Protein 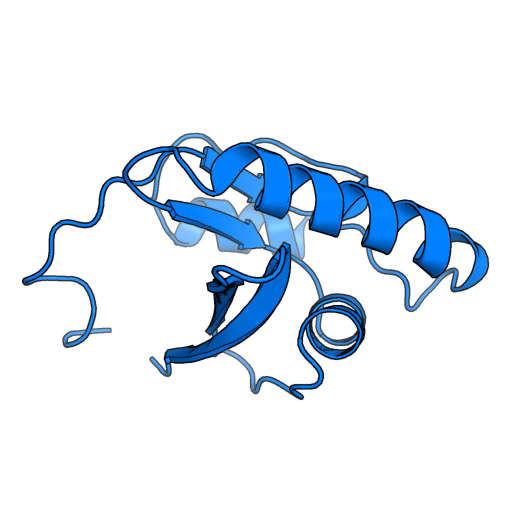AF-A0A969TCV1-F1 (afdb_monomer_lite)

Secondary structure (DSSP, 8-state):
--SSSSSS-PPEEEEEE-SSHHHHHHHHHTTSSPEEE-GGGS-TTT-GGGHHHHHHHHHHHHHHHTTSSSEEEEE--HHHHHHHHS--PPTT-EEEEEE-TTS-EEEEEEE--

Radius of gyration: 13.62 Å; chains: 1; bounding box: 37×27×30 Å

pLDDT: mean 90.91, std 13.91, range [28.77, 98.75]

Foldseek 3Di:
DPPDPPPPVQQAPEEEEAPPVVQVVVSVVVVRDDYDYDNLQEDCPVPVVSLVVSLVVVLVVLLVCQPPGGDYHYGHDQVNCCVNAVDRDDPQKDWDWHQDPVRDIYTPDMDHD

Sequence (113 aa):
MEDFNRDRRIPINQVLSSQYCRCLDTAKLLNLGAVQPYPMLNSIFEDRTTATQQNQEVRQQIFNHRNTSGVIVMVSHFANIGEISGISPQSGEAVVMRINQQGDLEVVGQIQD

Structure (mmCIF, N/CA/C/O backbone):
data_AF-A0A969TCV1-F1
#
_entry.id   AF-A0A969TCV1-F1
#
loop_
_atom_site.group_PDB
_atom_site.id
_atom_site.type_symbol
_atom_site.label_atom_id
_atom_site.label_alt_id
_atom_site.label_comp_id
_atom_site.label_asym_id
_atom_site.label_entity_id
_atom_site.label_seq_id
_atom_site.pdbx_PDB_ins_code
_atom_site.Cartn_x
_atom_site.Cartn_y
_atom_site.Cartn_z
_atom_site.occupancy
_atom_site.B_iso_or_equiv
_atom_site.auth_seq_id
_atom_site.auth_comp_id
_atom_site.auth_asym_id
_atom_site.auth_atom_id
_atom_site.pdbx_PDB_model_num
ATOM 1 N N . MET A 1 1 ? -10.016 -16.257 -7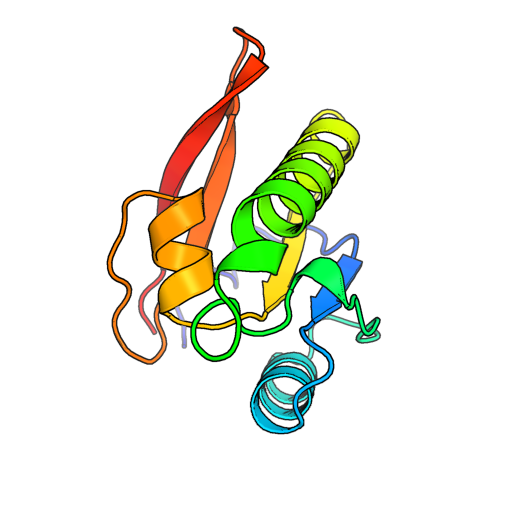.474 1.00 47.69 1 MET A N 1
ATOM 2 C CA . MET A 1 1 ? -10.278 -15.018 -8.259 1.00 47.69 1 MET A CA 1
ATOM 3 C C . MET A 1 1 ? -11.714 -14.825 -8.801 1.00 47.69 1 MET A C 1
ATOM 5 O O . MET A 1 1 ? -11.863 -14.166 -9.828 1.00 47.69 1 MET A O 1
ATOM 9 N N . GLU A 1 2 ? -12.791 -15.293 -8.144 1.00 28.77 2 GLU A N 1
ATOM 10 C CA . GLU A 1 2 ? -14.165 -15.027 -8.651 1.00 28.77 2 GLU A CA 1
ATOM 11 C C . GLU A 1 2 ? -15.111 -14.247 -7.714 1.00 28.77 2 GLU A C 1
ATOM 13 O O . GLU A 1 2 ? -15.932 -13.499 -8.237 1.00 28.77 2 GLU A O 1
ATOM 18 N N . ASP A 1 3 ? -14.962 -14.241 -6.381 1.00 39.06 3 ASP A N 1
ATOM 19 C CA . ASP A 1 3 ? -16.152 -13.934 -5.552 1.00 39.06 3 ASP A CA 1
ATOM 20 C C . ASP A 1 3 ? -16.154 -12.692 -4.640 1.00 39.06 3 ASP A C 1
ATOM 22 O O . ASP A 1 3 ? -17.167 -12.442 -3.991 1.00 39.06 3 ASP A O 1
ATOM 26 N N . PHE A 1 4 ? -15.125 -11.831 -4.604 1.00 45.25 4 PHE A N 1
ATOM 27 C CA . PHE A 1 4 ? -15.205 -10.617 -3.752 1.00 45.25 4 PHE A CA 1
ATOM 28 C C . PHE A 1 4 ? -15.332 -9.278 -4.497 1.00 45.25 4 PHE A C 1
ATOM 30 O O . PHE A 1 4 ? -15.801 -8.300 -3.916 1.00 45.25 4 PHE A O 1
ATOM 37 N N . ASN A 1 5 ? -14.987 -9.212 -5.789 1.00 48.72 5 ASN A N 1
ATOM 38 C CA . ASN A 1 5 ? -14.899 -7.931 -6.510 1.00 48.72 5 ASN A CA 1
ATOM 39 C C . ASN A 1 5 ? -15.731 -7.803 -7.797 1.00 48.72 5 ASN A C 1
ATOM 41 O O . ASN A 1 5 ? -15.672 -6.756 -8.442 1.00 48.72 5 ASN A O 1
ATOM 45 N N . ARG A 1 6 ? -16.562 -8.789 -8.163 1.00 44.00 6 ARG A N 1
ATOM 46 C CA . ARG A 1 6 ? -17.456 -8.643 -9.330 1.00 44.00 6 ARG A CA 1
ATOM 47 C C . ARG A 1 6 ? -18.738 -7.859 -9.035 1.00 44.00 6 ARG A C 1
ATOM 49 O O . ARG A 1 6 ? -19.170 -7.085 -9.886 1.00 44.00 6 ARG A O 1
ATOM 56 N N . ASP A 1 7 ? -19.267 -7.952 -7.814 1.00 46.50 7 ASP A N 1
ATOM 57 C CA . ASP A 1 7 ? -20.614 -7.436 -7.520 1.00 46.50 7 ASP A CA 1
ATOM 58 C C . ASP A 1 7 ? -20.670 -6.083 -6.800 1.00 46.50 7 ASP A C 1
ATOM 60 O O . ASP A 1 7 ? -21.722 -5.446 -6.787 1.00 46.50 7 ASP A O 1
ATOM 64 N N . ARG A 1 8 ? -19.560 -5.576 -6.241 1.00 55.78 8 ARG A N 1
ATOM 65 C CA . ARG A 1 8 ? -19.581 -4.313 -5.470 1.00 55.78 8 ARG A CA 1
ATOM 66 C C . ARG A 1 8 ? -19.004 -3.086 -6.173 1.00 55.78 8 ARG A C 1
ATOM 68 O O . ARG A 1 8 ? -19.135 -2.002 -5.615 1.00 55.78 8 ARG A O 1
ATOM 75 N N . ARG A 1 9 ? -18.416 -3.226 -7.375 1.00 71.44 9 ARG A N 1
ATOM 76 C CA . ARG A 1 9 ? -17.820 -2.133 -8.188 1.00 71.44 9 ARG A CA 1
ATOM 77 C C . ARG A 1 9 ? -17.208 -1.013 -7.329 1.00 71.44 9 ARG A C 1
ATOM 79 O O . ARG A 1 9 ? -17.546 0.157 -7.499 1.00 71.44 9 ARG A O 1
ATOM 86 N N . ILE A 1 10 ? -16.357 -1.374 -6.368 1.00 85.19 10 ILE A N 1
ATOM 87 C CA . ILE A 1 10 ? -15.753 -0.390 -5.467 1.00 85.19 10 ILE A CA 1
ATOM 88 C C . ILE A 1 10 ? -14.768 0.440 -6.300 1.00 85.19 10 ILE A C 1
ATOM 90 O O . ILE A 1 10 ? -13.849 -0.143 -6.880 1.00 85.19 10 ILE A O 1
ATOM 94 N N . PRO A 1 11 ? -14.934 1.771 -6.401 1.00 92.00 11 PRO A N 1
ATOM 95 C CA . PRO A 1 11 ? -14.022 2.590 -7.186 1.00 92.00 11 PRO A CA 1
ATOM 96 C C . PRO A 1 11 ? -12.596 2.491 -6.641 1.00 92.00 11 PRO A C 1
ATOM 98 O O . PRO A 1 11 ? -12.378 2.629 -5.436 1.00 92.00 11 PRO A O 1
ATOM 101 N N . ILE A 1 12 ? -11.622 2.282 -7.523 1.00 95.00 12 ILE A N 1
ATOM 102 C CA . ILE A 1 12 ? -10.205 2.367 -7.167 1.00 95.00 12 ILE A CA 1
ATOM 103 C C . ILE A 1 12 ? -9.772 3.820 -7.346 1.00 95.00 12 ILE A C 1
ATOM 105 O O . ILE A 1 12 ? -9.854 4.365 -8.445 1.00 95.00 12 ILE A O 1
ATOM 109 N N . ASN A 1 13 ? -9.348 4.459 -6.258 1.00 95.75 13 ASN A N 1
ATOM 110 C CA . ASN A 1 13 ? -8.911 5.851 -6.266 1.00 95.75 13 ASN A CA 1
ATOM 111 C C . ASN A 1 13 ? -7.428 5.969 -6.643 1.00 95.75 13 ASN A C 1
ATOM 113 O O . ASN A 1 13 ? -7.064 6.786 -7.485 1.00 95.75 13 ASN A O 1
ATOM 117 N N . GLN A 1 14 ? -6.582 5.133 -6.035 1.00 96.94 14 GLN A N 1
ATOM 118 C CA . GLN A 1 14 ? -5.137 5.098 -6.266 1.00 96.94 14 GLN A CA 1
ATOM 119 C C . GLN A 1 14 ? -4.605 3.673 -6.150 1.00 96.94 14 GLN A C 1
ATOM 121 O O . GLN A 1 14 ? -5.110 2.872 -5.359 1.00 96.94 14 GLN A O 1
ATOM 126 N N . VAL A 1 15 ? -3.535 3.396 -6.895 1.00 98.38 15 VAL A N 1
ATOM 127 C CA . VAL A 1 15 ? -2.716 2.193 -6.740 1.00 98.38 15 VAL A CA 1
ATOM 128 C C . VAL A 1 15 ? -1.304 2.641 -6.380 1.00 98.38 15 VAL A C 1
ATOM 130 O O . VAL A 1 15 ? -0.571 3.146 -7.227 1.00 98.38 15 VAL A O 1
ATOM 133 N N . LEU A 1 16 ? -0.933 2.478 -5.115 1.00 98.75 16 LEU A N 1
ATOM 134 C CA . LEU A 1 16 ? 0.392 2.783 -4.588 1.00 98.75 16 LEU A CA 1
ATOM 135 C C . LEU A 1 16 ? 1.192 1.488 -4.449 1.00 98.75 16 LEU A C 1
ATOM 137 O O . LEU A 1 16 ? 0.659 0.453 -4.051 1.00 98.75 16 LEU A O 1
ATOM 141 N N . SER A 1 17 ? 2.487 1.535 -4.736 1.00 98.75 17 SER A N 1
ATOM 142 C CA . SER A 1 17 ? 3.359 0.367 -4.588 1.00 98.75 17 SER A CA 1
ATOM 143 C C . SER A 1 17 ? 4.712 0.747 -4.014 1.00 98.75 17 SER A C 1
ATOM 145 O O . SER A 1 17 ? 5.260 1.793 -4.357 1.00 98.75 17 SER A O 1
ATOM 147 N N . SER A 1 18 ? 5.309 -0.153 -3.231 1.00 98.44 18 SER A N 1
ATOM 148 C CA . SER A 1 18 ? 6.758 -0.156 -3.020 1.00 98.44 18 SER A CA 1
ATOM 149 C C . SER A 1 18 ? 7.485 -0.060 -4.360 1.00 98.44 18 SER A C 1
ATOM 151 O O . SER A 1 18 ? 7.026 -0.594 -5.372 1.00 98.44 18 SER A O 1
ATOM 153 N N . GLN A 1 19 ? 8.647 0.584 -4.356 1.00 98.38 19 GLN A N 1
ATOM 154 C CA . GLN A 1 19 ? 9.499 0.735 -5.533 1.00 98.38 19 GLN A CA 1
ATOM 155 C C . GLN A 1 19 ? 10.233 -0.558 -5.917 1.00 98.38 19 GLN A C 1
ATOM 157 O O . GLN A 1 19 ? 10.884 -0.608 -6.956 1.00 98.38 19 GLN A O 1
ATOM 162 N N . TYR A 1 20 ? 10.157 -1.604 -5.094 1.00 97.94 20 TYR A N 1
ATOM 163 C CA . TYR A 1 20 ? 10.840 -2.864 -5.360 1.00 97.94 20 TYR A CA 1
ATOM 164 C C . TYR A 1 20 ? 10.120 -3.584 -6.506 1.00 97.94 20 TYR A C 1
ATOM 166 O O . TYR A 1 20 ? 8.894 -3.703 -6.474 1.00 97.94 20 TYR A O 1
ATOM 174 N N . CYS A 1 21 ? 10.871 -4.097 -7.491 1.00 98.00 21 CYS A N 1
ATOM 175 C CA . CYS A 1 21 ? 10.306 -4.642 -8.735 1.00 98.00 21 CYS A CA 1
ATOM 176 C C . CYS A 1 21 ? 9.177 -5.650 -8.492 1.00 98.00 21 CYS A C 1
ATOM 178 O O . CYS A 1 21 ? 8.119 -5.521 -9.090 1.00 98.00 21 CYS A O 1
ATOM 180 N N . ARG A 1 22 ? 9.343 -6.563 -7.521 1.00 96.06 22 ARG A N 1
ATOM 181 C CA . ARG A 1 22 ? 8.308 -7.542 -7.145 1.00 96.06 22 ARG A CA 1
ATOM 182 C C . ARG A 1 22 ? 6.956 -6.907 -6.795 1.00 96.06 22 ARG A C 1
ATOM 184 O O . ARG A 1 22 ? 5.924 -7.427 -7.187 1.00 96.06 22 ARG A O 1
ATOM 191 N N . CYS A 1 23 ? 6.951 -5.782 -6.081 1.00 97.81 23 CYS A N 1
ATOM 192 C CA . CYS A 1 23 ? 5.719 -5.098 -5.696 1.00 97.81 23 CYS A CA 1
ATOM 193 C C . CYS A 1 23 ? 5.134 -4.331 -6.882 1.00 97.81 23 CYS A C 1
ATOM 195 O O . CYS A 1 23 ? 3.928 -4.391 -7.102 1.00 97.81 23 CYS A O 1
ATOM 197 N N . LEU A 1 24 ? 5.986 -3.668 -7.673 1.00 98.50 24 LEU A N 1
ATOM 198 C CA . LEU A 1 24 ? 5.553 -2.972 -8.886 1.00 98.50 24 LEU A CA 1
ATOM 199 C C . LEU A 1 24 ? 4.916 -3.936 -9.888 1.00 98.50 24 LEU A C 1
ATOM 201 O O . LEU A 1 24 ? 3.898 -3.604 -10.488 1.00 98.50 24 LEU A O 1
ATOM 205 N N . ASP A 1 25 ? 5.499 -5.117 -10.064 1.00 98.00 25 ASP A N 1
ATOM 206 C CA . ASP A 1 25 ? 4.996 -6.124 -10.990 1.00 98.00 25 ASP A CA 1
ATOM 207 C C . ASP A 1 25 ? 3.672 -6.707 -10.493 1.00 98.00 25 ASP A C 1
ATOM 209 O O . ASP A 1 25 ? 2.711 -6.730 -11.259 1.00 98.00 25 ASP A O 1
ATOM 213 N N . THR A 1 26 ? 3.553 -7.037 -9.201 1.00 96.06 26 THR A N 1
ATOM 214 C CA . THR A 1 26 ? 2.262 -7.414 -8.598 1.00 96.06 26 THR A CA 1
ATOM 215 C C . THR A 1 26 ? 1.208 -6.323 -8.792 1.00 96.06 26 THR A C 1
ATOM 217 O O . THR A 1 26 ? 0.114 -6.609 -9.269 1.00 96.06 26 THR A O 1
ATOM 220 N N . ALA A 1 27 ? 1.525 -5.060 -8.491 1.00 97.19 27 ALA A N 1
ATOM 221 C CA . ALA A 1 27 ? 0.584 -3.947 -8.629 1.00 97.19 27 ALA A CA 1
ATOM 222 C C . ALA A 1 27 ? 0.091 -3.764 -10.075 1.00 97.19 27 ALA A C 1
ATOM 224 O O . ALA A 1 27 ? -1.086 -3.474 -10.291 1.00 97.19 27 ALA A O 1
ATOM 225 N N . LYS A 1 28 ? 0.968 -3.968 -11.067 1.00 97.25 28 LYS A N 1
ATOM 226 C CA . LYS A 1 28 ? 0.596 -3.947 -12.490 1.00 97.25 28 LYS A CA 1
ATOM 227 C C . LYS A 1 28 ? -0.296 -5.134 -12.856 1.00 97.25 28 LYS A C 1
ATOM 229 O O . LYS A 1 28 ? -1.283 -4.942 -13.560 1.00 97.25 28 LYS A O 1
ATOM 234 N N . LEU A 1 29 ? 0.030 -6.335 -12.372 1.00 95.62 29 LEU A N 1
ATOM 235 C CA . LEU A 1 29 ? -0.730 -7.562 -12.647 1.00 95.62 29 LEU A CA 1
ATOM 236 C C . LEU A 1 29 ? -2.155 -7.519 -12.086 1.00 95.62 29 LEU A C 1
ATOM 238 O O . LEU A 1 29 ? -3.051 -8.108 -12.682 1.00 95.62 29 LEU A O 1
ATOM 242 N N . LEU A 1 30 ? -2.388 -6.777 -10.998 1.00 92.38 30 LEU A N 1
ATOM 243 C CA . LEU A 1 30 ? -3.738 -6.545 -10.474 1.00 92.38 30 LEU A CA 1
ATOM 244 C C . LEU A 1 30 ? -4.642 -5.781 -11.462 1.00 92.38 30 LEU A C 1
ATOM 246 O O . LEU A 1 30 ? -5.861 -5.882 -11.361 1.00 92.38 30 LEU A O 1
ATOM 250 N N . ASN A 1 31 ? -4.069 -5.032 -12.415 1.00 95.19 31 ASN A N 1
ATOM 251 C CA . ASN A 1 31 ? -4.793 -4.293 -13.456 1.00 95.19 31 ASN A CA 1
ATOM 252 C C . ASN A 1 31 ? -5.886 -3.344 -12.907 1.00 95.19 31 ASN A C 1
ATOM 254 O O . ASN A 1 31 ? -6.993 -3.261 -13.438 1.00 95.19 31 ASN A O 1
ATOM 258 N N . LEU A 1 32 ? -5.574 -2.626 -11.820 1.00 94.12 32 LEU A N 1
ATOM 259 C CA . LEU A 1 32 ? -6.516 -1.748 -11.102 1.00 94.12 32 LEU A CA 1
ATOM 260 C C . LEU A 1 32 ? -6.353 -0.251 -11.420 1.00 94.12 32 LEU A C 1
ATOM 262 O O . LEU A 1 32 ? -7.015 0.585 -10.809 1.00 94.12 32 LEU A O 1
ATOM 266 N N . GLY A 1 33 ? -5.469 0.099 -12.356 1.00 95.25 33 GLY A N 1
ATOM 267 C CA . GLY A 1 33 ? -5.171 1.479 -12.739 1.00 95.25 33 GLY A CA 1
ATOM 268 C C . GLY A 1 33 ? -3.671 1.764 -12.825 1.00 95.25 33 GLY A C 1
ATOM 269 O O . GLY A 1 33 ? -2.842 0.855 -12.784 1.00 95.25 33 GLY A O 1
ATOM 270 N N . ALA A 1 34 ? -3.318 3.044 -12.961 1.00 97.69 34 ALA A N 1
ATOM 271 C CA . ALA A 1 34 ? -1.925 3.473 -13.014 1.00 97.69 34 ALA A CA 1
ATOM 272 C C . ALA A 1 34 ? -1.233 3.259 -11.658 1.00 97.69 34 ALA A C 1
ATOM 274 O O . ALA A 1 34 ? -1.670 3.794 -10.639 1.00 97.69 34 ALA A O 1
ATOM 275 N N . VAL A 1 35 ? -0.132 2.504 -11.662 1.00 98.56 35 VAL A N 1
ATOM 276 C CA . VAL A 1 35 ? 0.679 2.249 -10.466 1.00 98.56 35 VAL A CA 1
ATOM 277 C C . VAL A 1 35 ? 1.577 3.448 -10.184 1.00 98.56 35 VAL A C 1
ATOM 279 O O . VAL A 1 35 ? 2.393 3.833 -11.023 1.00 98.56 35 VAL A O 1
ATOM 282 N N . GLN A 1 36 ? 1.463 4.005 -8.983 1.00 98.62 36 GLN A N 1
ATOM 283 C CA . GLN A 1 36 ? 2.304 5.086 -8.486 1.00 98.62 36 GLN A CA 1
ATOM 284 C C . GLN A 1 36 ? 3.334 4.523 -7.493 1.00 98.62 36 GLN A C 1
ATOM 286 O O . GLN A 1 36 ? 2.958 4.003 -6.437 1.00 98.62 36 GLN A O 1
ATOM 291 N N . PRO A 1 37 ? 4.642 4.602 -7.797 1.00 98.56 37 PRO A N 1
ATOM 292 C CA . PRO A 1 37 ? 5.673 4.230 -6.839 1.00 98.56 37 PRO A CA 1
ATOM 293 C C . PRO A 1 37 ? 5.621 5.143 -5.608 1.00 98.56 37 PRO A C 1
ATOM 295 O O . PRO A 1 37 ? 5.630 6.366 -5.733 1.00 98.56 37 PRO A O 1
ATOM 298 N N . TYR A 1 38 ? 5.599 4.545 -4.421 1.00 98.62 38 TYR A N 1
ATOM 299 C CA . TYR A 1 38 ? 5.502 5.237 -3.143 1.00 98.62 38 TYR A CA 1
ATOM 300 C C . TYR A 1 38 ? 6.581 4.699 -2.185 1.00 98.62 38 TYR A C 1
ATOM 302 O O . TYR A 1 38 ? 6.436 3.595 -1.654 1.00 98.62 38 TYR A O 1
ATOM 310 N N . PRO A 1 39 ? 7.688 5.443 -1.968 1.00 97.94 39 PRO A N 1
ATOM 311 C CA . PRO A 1 39 ? 8.845 4.959 -1.206 1.00 97.94 39 PRO A CA 1
ATOM 312 C C . PRO A 1 39 ? 8.528 4.530 0.230 1.00 97.94 39 PRO A C 1
ATOM 314 O O . PRO A 1 39 ? 9.210 3.665 0.768 1.00 97.94 39 PRO A O 1
ATOM 317 N N . MET A 1 40 ? 7.472 5.084 0.834 1.00 98.25 40 MET A N 1
ATOM 318 C CA . MET A 1 40 ? 7.047 4.732 2.195 1.00 98.25 40 MET A CA 1
ATOM 319 C C . MET A 1 40 ? 6.473 3.313 2.309 1.00 98.25 40 MET A C 1
ATOM 321 O O . MET A 1 40 ? 6.260 2.824 3.410 1.00 98.25 40 MET A O 1
ATOM 325 N N . LEU A 1 41 ? 6.257 2.624 1.183 1.00 98.38 41 LEU A N 1
ATOM 326 C CA . LEU A 1 41 ? 5.896 1.205 1.150 1.00 98.38 41 LEU A CA 1
ATOM 327 C C . LEU A 1 41 ? 7.107 0.280 0.963 1.00 98.38 41 LEU A C 1
ATOM 329 O O . LEU A 1 41 ? 6.914 -0.934 0.865 1.00 98.38 41 LEU A O 1
ATOM 333 N N . ASN A 1 42 ? 8.334 0.809 0.870 1.00 98.12 42 ASN A N 1
ATOM 334 C CA . ASN A 1 42 ? 9.546 -0.008 0.771 1.00 98.12 42 ASN A CA 1
ATOM 335 C C . ASN A 1 42 ? 9.753 -0.877 2.015 1.00 98.12 42 ASN A C 1
ATOM 337 O O . ASN A 1 42 ? 9.171 -0.640 3.069 1.00 98.12 42 ASN A O 1
ATOM 341 N N . SER A 1 43 ? 10.531 -1.950 1.862 1.00 97.19 43 SER A N 1
ATOM 342 C CA . SER A 1 43 ? 10.640 -2.958 2.911 1.00 97.19 43 SER A CA 1
ATOM 343 C C . SER A 1 43 ? 11.345 -2.404 4.148 1.00 97.19 43 SER A C 1
ATOM 345 O O . SER A 1 43 ? 12.506 -2.018 4.074 1.00 97.19 43 SER A O 1
ATOM 347 N N . ILE A 1 44 ? 10.675 -2.465 5.299 1.00 97.00 44 ILE A N 1
ATOM 348 C CA . ILE A 1 44 ? 11.276 -2.152 6.609 1.00 97.00 44 ILE A CA 1
ATOM 349 C C . ILE A 1 44 ? 12.152 -3.287 7.154 1.00 97.00 44 ILE A C 1
ATOM 351 O O . ILE A 1 44 ? 12.772 -3.151 8.205 1.00 97.00 44 ILE A O 1
ATOM 355 N N . PHE A 1 45 ? 12.157 -4.447 6.489 1.00 93.62 45 PHE A N 1
ATOM 356 C CA . PHE A 1 45 ? 12.899 -5.614 6.963 1.00 93.62 45 PHE A CA 1
ATOM 357 C C . PHE A 1 45 ? 14.413 -5.412 6.837 1.00 93.62 45 PHE A C 1
ATOM 359 O O . PHE A 1 45 ? 15.156 -5.814 7.727 1.00 93.62 45 PHE A O 1
ATOM 366 N N . GLU A 1 46 ? 14.850 -4.777 5.747 1.00 88.44 46 GLU A N 1
ATOM 367 C CA . GLU A 1 46 ? 16.263 -4.499 5.465 1.00 88.44 46 GLU A CA 1
ATOM 368 C C . GLU A 1 46 ? 16.803 -3.358 6.339 1.00 88.44 46 GLU A C 1
ATOM 370 O O . GLU A 1 46 ? 17.940 -3.427 6.800 1.00 88.44 46 GLU A O 1
ATOM 375 N N . ASP A 1 47 ? 15.976 -2.345 6.618 1.00 92.44 47 ASP A N 1
ATOM 376 C CA . ASP A 1 47 ? 16.317 -1.224 7.492 1.00 92.44 47 ASP A CA 1
ATOM 377 C C . ASP A 1 47 ? 15.137 -0.827 8.390 1.00 92.44 47 ASP A C 1
ATOM 379 O O . ASP A 1 47 ? 14.276 -0.014 8.036 1.00 92.44 47 ASP A O 1
ATOM 383 N N . ARG A 1 48 ? 15.137 -1.375 9.609 1.00 93.81 48 ARG A N 1
ATOM 384 C CA . ARG A 1 48 ? 14.117 -1.086 10.624 1.00 93.81 48 ARG A CA 1
ATOM 385 C C . ARG A 1 48 ? 14.159 0.349 11.143 1.00 93.81 48 ARG A C 1
ATOM 387 O O . ARG A 1 48 ? 13.178 0.781 11.742 1.00 93.81 48 ARG A O 1
ATOM 394 N N . THR A 1 49 ? 15.240 1.103 10.926 1.00 96.12 49 THR A N 1
ATOM 395 C CA . THR A 1 49 ? 15.309 2.502 11.380 1.00 96.12 49 THR A CA 1
ATOM 396 C C . THR A 1 49 ? 14.315 3.390 10.628 1.00 96.12 49 THR A C 1
ATOM 398 O O . THR A 1 49 ? 13.838 4.385 11.171 1.00 96.12 49 THR A O 1
ATOM 401 N N . THR A 1 50 ? 13.917 2.978 9.420 1.00 95.44 50 THR A N 1
ATOM 402 C CA . THR A 1 50 ? 12.915 3.669 8.597 1.00 95.44 50 THR A CA 1
ATOM 403 C C . THR A 1 50 ? 11.469 3.378 9.008 1.00 95.44 50 THR A C 1
ATOM 405 O O . THR A 1 50 ? 10.571 4.139 8.641 1.00 95.44 50 THR A O 1
ATOM 408 N N . ALA A 1 51 ? 11.226 2.320 9.794 1.00 95.81 51 ALA A N 1
ATOM 409 C CA . ALA A 1 51 ? 9.885 1.793 10.049 1.00 95.81 51 ALA A CA 1
ATOM 410 C C . ALA A 1 51 ? 8.944 2.823 10.684 1.00 95.81 51 ALA A C 1
ATOM 412 O O . ALA A 1 51 ? 7.817 2.992 10.224 1.00 95.81 51 ALA A O 1
ATOM 413 N N . THR A 1 52 ? 9.417 3.577 11.681 1.00 96.75 52 THR A N 1
ATOM 414 C CA . THR A 1 52 ? 8.609 4.606 12.353 1.00 96.75 52 THR A CA 1
ATOM 415 C C . THR A 1 52 ? 8.101 5.657 11.369 1.00 96.75 52 THR A C 1
ATOM 417 O O . THR A 1 52 ? 6.903 5.929 11.332 1.00 96.75 52 THR A O 1
ATOM 420 N N . GLN A 1 53 ? 8.993 6.223 10.550 1.00 97.44 53 GLN A N 1
ATOM 421 C CA . GLN A 1 53 ? 8.628 7.259 9.584 1.00 97.44 53 GLN A CA 1
ATOM 422 C C . GLN A 1 53 ? 7.705 6.697 8.499 1.00 97.44 53 GLN A C 1
ATOM 424 O O . GLN A 1 53 ? 6.659 7.276 8.217 1.00 97.44 53 GLN A O 1
ATOM 429 N N . GLN A 1 54 ? 8.059 5.549 7.919 1.00 98.12 54 GLN A N 1
ATOM 430 C CA . GLN A 1 54 ? 7.267 4.922 6.861 1.00 98.12 54 GLN A CA 1
ATOM 431 C C . GLN A 1 54 ? 5.854 4.573 7.342 1.00 98.12 54 GLN A C 1
ATOM 433 O O . GLN A 1 54 ? 4.876 4.884 6.664 1.00 98.12 54 GLN A O 1
ATOM 438 N N . ASN A 1 55 ? 5.721 4.008 8.543 1.00 96.56 55 ASN A N 1
ATOM 439 C CA . ASN A 1 55 ? 4.419 3.671 9.111 1.00 96.56 55 ASN A CA 1
ATOM 440 C C . ASN A 1 55 ? 3.584 4.913 9.434 1.00 96.56 55 ASN A C 1
ATOM 442 O O . ASN A 1 55 ? 2.369 4.886 9.238 1.00 96.56 55 ASN A O 1
ATOM 446 N N . GLN A 1 56 ? 4.202 5.997 9.911 1.00 96.94 56 GLN A N 1
ATOM 447 C CA . GLN A 1 56 ? 3.510 7.271 10.132 1.00 96.94 56 GLN A CA 1
ATOM 448 C C . GLN A 1 56 ? 2.961 7.842 8.821 1.00 96.94 56 GLN A C 1
ATOM 450 O O . GLN A 1 56 ? 1.779 8.175 8.756 1.00 96.94 56 GLN A O 1
ATOM 455 N N . GLU A 1 57 ? 3.773 7.878 7.764 1.00 98.19 57 GLU A N 1
ATOM 456 C CA . GLU A 1 57 ? 3.364 8.372 6.444 1.00 98.19 57 GLU A CA 1
ATOM 457 C C . GLU A 1 57 ? 2.261 7.509 5.817 1.00 98.19 57 GLU A C 1
ATOM 459 O O . GLU A 1 57 ? 1.254 8.031 5.335 1.00 98.19 57 GLU A O 1
ATOM 464 N N . VAL A 1 58 ? 2.379 6.178 5.888 1.00 97.75 58 VAL A N 1
ATOM 465 C CA . VAL A 1 58 ? 1.333 5.274 5.383 1.00 97.75 58 VAL A CA 1
ATOM 466 C C . VAL A 1 58 ? 0.030 5.448 6.168 1.00 97.75 58 VAL A C 1
ATOM 468 O O . VAL A 1 58 ? -1.040 5.550 5.564 1.00 97.75 58 VAL A O 1
ATOM 471 N N . ARG A 1 59 ? 0.088 5.550 7.504 1.00 96.31 59 ARG A N 1
ATOM 472 C CA . ARG A 1 59 ? -1.097 5.836 8.334 1.00 96.31 59 ARG A CA 1
ATOM 473 C C . ARG A 1 59 ? -1.716 7.185 7.983 1.00 96.31 59 ARG A C 1
ATOM 475 O O . ARG A 1 59 ? -2.937 7.265 7.870 1.00 96.31 59 ARG A O 1
ATOM 482 N N . GLN A 1 60 ? -0.902 8.213 7.756 1.00 96.88 60 GLN A N 1
ATOM 483 C CA . GLN A 1 60 ? -1.378 9.531 7.346 1.00 96.88 60 GLN A CA 1
ATOM 484 C C . GLN A 1 60 ? -2.048 9.486 5.968 1.00 96.88 60 GLN A C 1
ATOM 486 O O . GLN A 1 60 ? -3.096 10.105 5.788 1.00 96.88 60 GLN A O 1
ATOM 491 N N . GLN A 1 61 ? -1.514 8.716 5.016 1.00 97.44 61 GLN A N 1
ATOM 492 C CA . GLN A 1 61 ? -2.127 8.528 3.700 1.00 97.44 61 GLN A CA 1
ATOM 493 C C . GLN A 1 61 ? -3.498 7.844 3.805 1.00 97.44 61 GLN A C 1
ATOM 495 O O . GLN A 1 61 ? -4.467 8.302 3.195 1.00 97.44 61 GLN A O 1
ATOM 500 N N . ILE A 1 62 ? -3.613 6.797 4.629 1.00 96.12 62 ILE A N 1
ATOM 501 C CA . ILE A 1 62 ? -4.898 6.131 4.899 1.00 96.12 62 ILE A CA 1
ATOM 502 C C . ILE A 1 62 ? -5.867 7.100 5.589 1.00 96.12 62 ILE A C 1
ATOM 504 O O . ILE A 1 62 ? -7.039 7.187 5.217 1.00 96.12 62 ILE A O 1
ATOM 508 N N . PHE A 1 63 ? -5.376 7.878 6.556 1.00 96.44 63 PHE A N 1
ATOM 509 C CA . PHE A 1 63 ? -6.170 8.883 7.248 1.00 96.44 63 PHE A CA 1
ATOM 510 C C . PHE A 1 63 ? -6.694 9.951 6.298 1.00 96.44 63 PHE A C 1
ATOM 512 O O . PHE A 1 63 ? -7.886 10.250 6.319 1.00 96.44 63 PHE A O 1
ATOM 519 N N . ASN A 1 64 ? -5.858 10.489 5.418 1.00 95.88 64 ASN A N 1
ATOM 520 C CA . ASN A 1 64 ? -6.259 11.490 4.432 1.00 95.88 64 ASN A CA 1
ATOM 521 C C . ASN A 1 64 ? -7.337 10.963 3.472 1.00 95.88 64 ASN A C 1
ATOM 523 O O . ASN A 1 64 ? -8.217 11.724 3.075 1.00 95.88 64 ASN A O 1
ATOM 527 N N . HIS A 1 65 ? -7.326 9.663 3.164 1.00 95.06 65 HIS A N 1
ATOM 528 C CA . HIS A 1 65 ? -8.320 9.022 2.297 1.00 95.06 65 HIS A CA 1
ATOM 529 C C . HIS A 1 65 ? -9.666 8.720 2.979 1.00 95.06 65 HIS A C 1
ATOM 531 O O . HIS A 1 65 ? -10.648 8.468 2.290 1.00 95.06 65 HIS A O 1
ATOM 537 N N . ARG A 1 66 ? -9.771 8.766 4.315 1.00 93.50 66 ARG A N 1
ATOM 538 C CA . ARG A 1 66 ? -10.934 8.246 5.077 1.00 93.50 66 ARG A CA 1
ATOM 539 C C . ARG A 1 66 ? -12.324 8.757 4.656 1.00 93.50 66 ARG A C 1
ATOM 541 O O . ARG A 1 66 ? -13.306 8.058 4.874 1.00 93.50 66 ARG A O 1
ATOM 548 N N . ASN A 1 67 ? -12.411 9.956 4.077 1.00 91.12 67 ASN A N 1
ATOM 549 C CA . ASN A 1 67 ? -13.665 10.584 3.631 1.00 91.12 67 ASN A CA 1
ATOM 550 C C . ASN A 1 67 ? -13.814 10.612 2.098 1.00 91.12 67 ASN A C 1
ATOM 552 O O . ASN A 1 67 ? -14.705 11.278 1.571 1.00 91.12 67 ASN A O 1
ATOM 556 N N . THR A 1 68 ? -12.943 9.909 1.377 1.00 93.50 68 THR A N 1
ATOM 557 C CA . THR A 1 68 ? -12.955 9.804 -0.081 1.00 93.50 68 THR A CA 1
ATOM 558 C C . THR A 1 68 ? -13.650 8.508 -0.484 1.00 93.50 68 THR A C 1
ATOM 560 O O . THR A 1 68 ? -13.365 7.440 0.051 1.00 93.50 68 THR A O 1
ATOM 563 N N . SER A 1 69 ? -14.572 8.587 -1.446 1.00 91.06 69 SER A N 1
ATOM 564 C CA . SER A 1 69 ? -15.227 7.392 -1.988 1.00 91.06 69 SER A CA 1
ATOM 565 C C . SER A 1 69 ? -14.229 6.475 -2.700 1.00 91.06 69 SER A C 1
ATOM 567 O O . SER A 1 69 ? -13.327 6.939 -3.400 1.00 91.06 69 SER 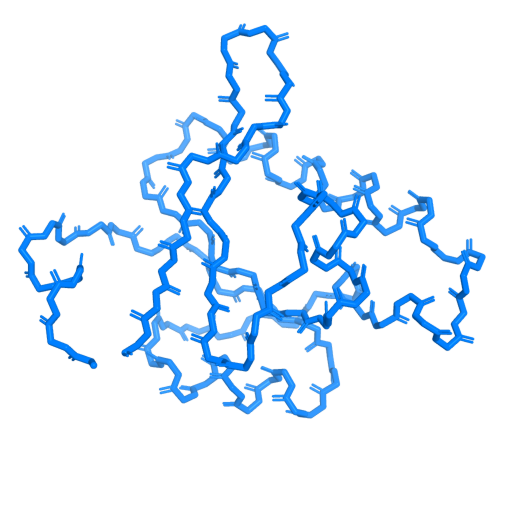A O 1
ATOM 569 N N . GLY A 1 70 ? -14.444 5.166 -2.571 1.00 93.12 70 GLY A N 1
ATOM 570 C CA . GLY A 1 70 ? -13.558 4.151 -3.131 1.00 93.12 70 GLY A CA 1
ATOM 571 C C . GLY A 1 70 ? -12.391 3.788 -2.215 1.00 93.12 70 GLY A C 1
ATOM 572 O O . GLY A 1 70 ? -12.342 4.176 -1.048 1.00 93.12 70 GLY A O 1
ATOM 573 N N . VAL A 1 71 ? -11.447 3.018 -2.746 1.00 95.62 71 VAL A N 1
ATOM 574 C CA . VAL A 1 71 ? -10.297 2.493 -1.997 1.00 95.62 71 VAL A CA 1
ATOM 575 C C . VAL A 1 71 ? -8.976 2.929 -2.608 1.00 95.62 71 VAL A C 1
ATOM 577 O O . VAL A 1 71 ? -8.860 3.124 -3.819 1.00 95.62 71 VAL A O 1
ATOM 580 N N . ILE A 1 72 ? -7.965 3.036 -1.755 1.00 97.31 72 ILE A N 1
ATOM 581 C CA . ILE A 1 72 ? -6.564 3.040 -2.167 1.00 97.31 72 ILE A CA 1
ATOM 582 C C . ILE A 1 72 ? -6.023 1.620 -2.033 1.00 97.31 72 ILE A C 1
ATOM 584 O O . ILE A 1 72 ? -6.208 0.970 -1.005 1.00 97.31 72 ILE A O 1
ATOM 588 N N . VAL A 1 73 ? -5.370 1.132 -3.080 1.00 97.62 73 VAL A N 1
ATOM 589 C CA . VAL A 1 73 ? -4.690 -0.165 -3.079 1.00 97.62 73 VAL A CA 1
ATOM 590 C C . VAL A 1 73 ? -3.216 0.095 -2.820 1.00 97.62 73 VAL A C 1
ATOM 592 O O . VAL A 1 73 ? -2.596 0.866 -3.547 1.00 97.62 73 VAL A O 1
ATOM 595 N N . MET A 1 74 ? -2.656 -0.528 -1.785 1.00 98.44 74 MET A N 1
ATOM 596 C CA . MET A 1 74 ? -1.245 -0.394 -1.424 1.00 98.44 74 MET A CA 1
ATOM 597 C C . MET A 1 74 ? -0.548 -1.750 -1.510 1.00 98.44 74 MET A C 1
ATOM 599 O O . MET A 1 74 ? -0.923 -2.680 -0.801 1.00 98.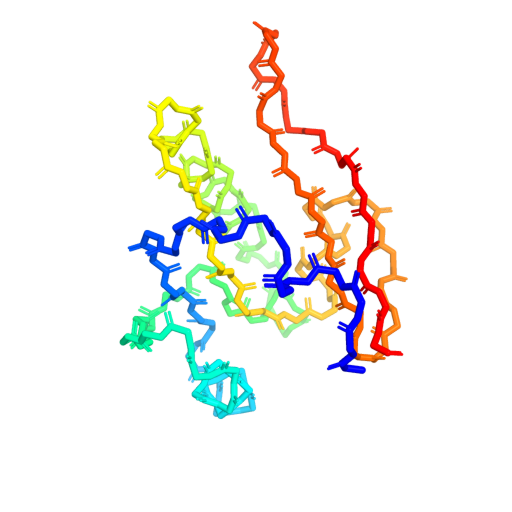44 74 MET A O 1
ATOM 603 N N . VAL A 1 75 ? 0.483 -1.860 -2.347 1.00 98.12 75 VAL A N 1
ATOM 604 C CA . VAL A 1 75 ? 1.281 -3.086 -2.500 1.00 98.12 75 VAL A CA 1
ATOM 605 C C . VAL A 1 75 ? 2.630 -2.915 -1.805 1.00 98.12 75 VAL A C 1
ATOM 607 O O . VAL A 1 75 ? 3.429 -2.048 -2.163 1.00 98.12 75 VAL A O 1
ATOM 610 N N . SER A 1 76 ? 2.888 -3.744 -0.794 1.00 97.56 76 SER A N 1
ATOM 611 C CA . SER A 1 76 ? 4.095 -3.682 0.039 1.00 97.56 76 SER A CA 1
ATOM 612 C C . SER A 1 76 ? 4.587 -5.095 0.393 1.00 97.56 76 SER A C 1
ATOM 614 O O . SER A 1 76 ? 4.407 -6.028 -0.390 1.00 97.56 76 SER A O 1
ATOM 616 N N . HIS A 1 77 ? 5.253 -5.253 1.535 1.00 96.50 77 HIS A N 1
ATOM 617 C CA . HIS A 1 77 ? 5.933 -6.472 1.968 1.00 96.50 77 HIS A CA 1
ATOM 618 C C . HIS A 1 77 ? 5.290 -7.042 3.231 1.00 96.50 77 HIS A C 1
ATOM 620 O O . HIS A 1 77 ? 4.636 -6.324 3.984 1.00 96.50 77 HIS A O 1
ATOM 626 N N . PHE A 1 78 ? 5.552 -8.322 3.502 1.00 95.44 78 PHE A N 1
ATOM 627 C CA . PHE A 1 78 ? 5.035 -9.031 4.676 1.00 95.44 78 PHE A CA 1
ATOM 628 C C . PHE A 1 78 ? 5.273 -8.272 5.996 1.00 95.44 78 PHE A C 1
ATOM 630 O O . PHE A 1 78 ? 4.333 -8.052 6.753 1.00 95.44 78 PHE A O 1
ATOM 637 N N . ALA A 1 79 ? 6.505 -7.804 6.241 1.00 95.38 79 ALA A N 1
ATOM 638 C CA . ALA A 1 79 ? 6.849 -7.073 7.464 1.00 95.38 79 ALA A CA 1
ATOM 639 C C . ALA A 1 79 ? 6.066 -5.755 7.611 1.00 95.38 79 ALA A C 1
ATOM 641 O O . ALA A 1 79 ? 5.557 -5.466 8.689 1.00 95.38 79 ALA A O 1
ATOM 642 N N . ASN A 1 80 ? 5.924 -4.987 6.526 1.00 96.94 80 ASN A N 1
ATOM 643 C CA . ASN A 1 80 ? 5.178 -3.728 6.522 1.00 96.94 80 ASN A CA 1
ATOM 644 C C . ASN A 1 80 ? 3.690 -3.957 6.814 1.00 96.94 80 ASN A C 1
ATOM 646 O O . ASN A 1 80 ? 3.107 -3.269 7.650 1.00 96.94 80 ASN A O 1
ATOM 650 N N . ILE A 1 81 ? 3.077 -4.939 6.141 1.00 96.19 81 ILE A N 1
ATOM 651 C CA . ILE A 1 81 ? 1.662 -5.267 6.347 1.00 96.19 81 ILE A CA 1
ATOM 652 C C . ILE A 1 81 ? 1.448 -5.715 7.793 1.00 96.19 81 ILE A C 1
ATOM 654 O O . ILE A 1 81 ? 0.525 -5.223 8.442 1.00 96.19 81 ILE A O 1
ATOM 658 N N . GLY A 1 82 ? 2.325 -6.574 8.318 1.00 95.38 82 GLY A N 1
ATOM 659 C CA . GLY A 1 82 ? 2.266 -7.028 9.705 1.00 95.38 82 GLY A CA 1
ATOM 660 C C . GLY A 1 82 ? 2.377 -5.902 10.722 1.00 95.38 82 GLY A C 1
ATOM 661 O O . GLY A 1 82 ? 1.582 -5.849 11.656 1.00 95.38 82 GLY A O 1
ATOM 662 N N . GLU A 1 83 ? 3.297 -4.962 10.526 1.00 95.31 83 GLU A N 1
ATOM 663 C CA . GLU A 1 83 ? 3.489 -3.860 11.473 1.00 95.31 83 GLU A CA 1
ATOM 664 C C . GLU A 1 83 ? 2.331 -2.847 11.455 1.00 95.31 83 GLU A C 1
ATOM 666 O O . GLU A 1 83 ? 1.958 -2.299 12.494 1.00 95.31 83 GLU A O 1
ATOM 671 N N . ILE A 1 84 ? 1.711 -2.619 10.294 1.00 95.31 84 ILE A N 1
ATOM 672 C CA . ILE A 1 84 ? 0.587 -1.680 10.168 1.00 95.31 84 ILE A CA 1
ATOM 673 C C . ILE A 1 84 ? -0.729 -2.303 10.640 1.00 95.31 84 ILE A C 1
ATOM 675 O O . ILE A 1 84 ? -1.495 -1.640 11.345 1.00 95.31 84 ILE A O 1
ATOM 679 N N . SER A 1 85 ? -0.996 -3.548 10.241 1.00 94.88 85 SER A N 1
ATOM 680 C CA . SER A 1 85 ? -2.291 -4.207 10.447 1.00 94.88 85 SER A CA 1
ATOM 681 C C . SER A 1 85 ? -2.355 -5.108 11.681 1.00 94.88 85 SER A C 1
ATOM 683 O O . SER A 1 85 ? -3.448 -5.441 12.128 1.00 94.88 85 SER A O 1
ATOM 685 N N . GLY A 1 86 ? -1.210 -5.540 12.217 1.00 95.12 86 GLY A N 1
ATOM 686 C CA . GLY A 1 86 ? -1.141 -6.588 13.240 1.00 95.12 86 GLY A CA 1
ATOM 687 C C . GLY A 1 86 ? -1.435 -8.002 12.716 1.00 95.12 86 GLY A C 1
ATOM 688 O O . GLY A 1 86 ? -1.504 -8.939 13.508 1.00 95.12 86 GLY A O 1
ATOM 689 N N . ILE A 1 87 ? -1.607 -8.177 11.401 1.00 93.88 87 ILE A N 1
ATOM 690 C CA . ILE A 1 87 ? -1.9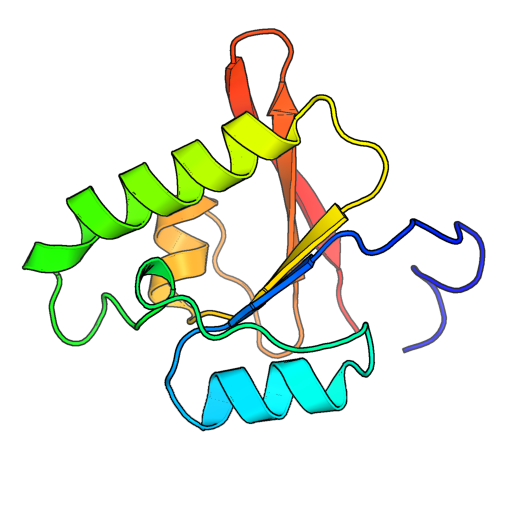45 -9.450 10.752 1.00 93.88 87 ILE A CA 1
ATOM 691 C C . ILE A 1 87 ? -0.732 -10.009 10.008 1.00 93.88 87 ILE A C 1
ATOM 693 O O . ILE A 1 87 ? 0.010 -9.270 9.372 1.00 93.88 87 ILE A O 1
ATOM 697 N N . SER A 1 88 ? -0.544 -11.329 10.044 1.00 93.00 88 SER A N 1
ATOM 698 C CA . SER A 1 88 ? 0.460 -12.028 9.229 1.00 93.00 88 SER A CA 1
ATOM 699 C C . SER A 1 88 ? -0.197 -12.629 7.979 1.00 93.00 88 SER A C 1
ATOM 701 O O . SER A 1 88 ? -0.666 -13.766 8.059 1.00 93.00 88 SER A O 1
ATOM 703 N N . PRO A 1 89 ? -0.267 -11.897 6.848 1.00 87.50 89 PRO A N 1
ATOM 704 C CA . PRO A 1 89 ? -0.931 -12.388 5.643 1.00 87.50 89 PRO A CA 1
ATOM 705 C C . PRO A 1 89 ? -0.151 -13.540 5.003 1.00 87.50 89 PRO A C 1
ATOM 707 O O . PRO A 1 89 ? 1.086 -13.535 4.978 1.00 87.50 89 PRO A O 1
ATOM 710 N N . GLN A 1 90 ? -0.873 -14.505 4.444 1.00 90.12 90 GLN A N 1
ATOM 711 C CA . GLN A 1 90 ? -0.316 -15.516 3.549 1.00 90.12 90 GLN A CA 1
ATOM 712 C C . GLN A 1 90 ? -0.055 -14.933 2.152 1.00 90.12 90 GLN A C 1
ATOM 714 O O . GLN A 1 90 ? -0.476 -13.827 1.805 1.00 90.12 90 GLN A O 1
ATOM 719 N N . SER A 1 91 ? 0.668 -1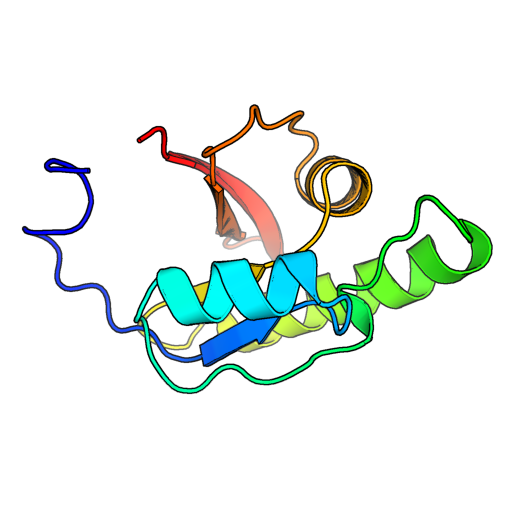5.685 1.320 1.00 84.38 91 SER A N 1
ATOM 720 C CA . SER A 1 91 ? 0.856 -15.308 -0.083 1.00 84.38 91 SER A CA 1
ATOM 721 C C . SER A 1 91 ? -0.494 -15.255 -0.803 1.00 84.38 91 SER A C 1
ATOM 723 O O . SER A 1 91 ? -1.300 -16.168 -0.661 1.00 84.38 91 SER A O 1
ATOM 725 N N . GLY A 1 92 ? -0.731 -14.184 -1.563 1.00 85.12 92 GLY A N 1
ATOM 726 C CA . GLY A 1 92 ? -1.999 -13.953 -2.261 1.00 85.12 92 GLY A CA 1
ATOM 727 C C . GLY A 1 92 ? -3.089 -13.301 -1.405 1.00 85.12 92 GLY A C 1
ATOM 728 O O . GLY A 1 92 ? -4.109 -12.894 -1.951 1.00 85.12 92 GLY A O 1
ATOM 729 N N . GLU A 1 93 ? -2.875 -13.132 -0.097 1.00 91.38 93 GLU A N 1
ATOM 730 C CA . GLU A 1 93 ? -3.850 -12.466 0.766 1.00 91.38 93 GLU A CA 1
ATOM 731 C C . GLU A 1 93 ? -3.704 -10.943 0.750 1.00 91.38 93 GLU A C 1
ATOM 733 O O . GLU A 1 93 ? -2.601 -10.391 0.693 1.00 91.38 93 GLU A O 1
ATOM 738 N N . ALA A 1 94 ? -4.835 -10.253 0.880 1.00 93.31 94 ALA A N 1
ATOM 739 C CA . ALA A 1 94 ? -4.882 -8.816 1.115 1.00 93.31 94 ALA A CA 1
ATOM 740 C C . ALA A 1 94 ? -5.600 -8.503 2.430 1.00 93.31 94 ALA A C 1
ATOM 742 O O . ALA A 1 94 ? -6.604 -9.125 2.768 1.00 93.31 94 ALA A O 1
ATOM 743 N N . VAL A 1 95 ? -5.121 -7.491 3.153 1.00 96.06 95 VAL A N 1
ATOM 744 C CA . VAL A 1 95 ? -5.761 -6.994 4.377 1.00 96.06 95 VAL A CA 1
ATOM 745 C C . VAL A 1 95 ? -6.525 -5.715 4.053 1.00 96.06 95 VAL A C 1
ATOM 747 O O . VAL A 1 95 ? -5.966 -4.776 3.484 1.00 96.06 95 VAL A O 1
ATOM 750 N N . VAL A 1 96 ? -7.802 -5.662 4.428 1.00 95.75 96 VAL A N 1
ATOM 751 C CA . VAL A 1 96 ? -8.654 -4.483 4.247 1.00 95.75 96 VAL A CA 1
ATOM 752 C C . VAL A 1 96 ? -8.701 -3.709 5.555 1.00 95.75 96 VAL A C 1
ATOM 754 O O . VAL A 1 96 ? -9.045 -4.259 6.603 1.00 95.75 96 VAL A O 1
ATOM 757 N N . MET A 1 97 ? -8.373 -2.421 5.490 1.00 95.62 97 MET A N 1
ATOM 758 C CA . MET A 1 97 ? -8.329 -1.533 6.649 1.00 95.62 97 MET A CA 1
ATOM 759 C C . MET A 1 97 ? -9.130 -0.259 6.401 1.00 95.62 97 MET A C 1
ATOM 761 O O . MET A 1 97 ? -9.300 0.168 5.257 1.00 95.62 97 MET A O 1
ATOM 765 N N . ARG A 1 98 ? -9.592 0.375 7.477 1.00 94.50 98 ARG A N 1
ATOM 766 C CA . ARG A 1 98 ? -10.230 1.698 7.441 1.00 94.50 98 ARG A CA 1
ATOM 767 C C . ARG A 1 98 ? -9.879 2.507 8.680 1.00 94.50 98 ARG A C 1
ATOM 769 O O . ARG A 1 98 ? -9.459 1.950 9.686 1.00 94.50 98 ARG A O 1
ATOM 776 N N . ILE A 1 99 ? -10.117 3.812 8.614 1.00 95.19 99 ILE A N 1
ATOM 777 C CA . ILE A 1 99 ? -10.167 4.649 9.813 1.00 95.19 99 ILE A CA 1
ATOM 778 C C . ILE A 1 99 ? -11.580 4.589 10.397 1.00 95.19 99 ILE A C 1
ATOM 780 O O . ILE A 1 99 ? -12.560 4.801 9.671 1.00 95.19 99 ILE A O 1
ATOM 784 N N . ASN A 1 100 ? -11.688 4.285 11.687 1.00 92.44 100 ASN A N 1
ATOM 785 C CA . ASN A 1 100 ? -12.957 4.270 12.411 1.00 92.44 100 ASN A CA 1
ATOM 786 C C . ASN A 1 100 ? -13.391 5.691 12.835 1.00 92.44 100 ASN A C 1
ATOM 788 O O . ASN A 1 100 ? -12.744 6.690 12.521 1.00 92.44 100 ASN A O 1
ATOM 792 N N . GLN A 1 101 ? -14.515 5.804 13.547 1.00 88.38 101 GLN A N 1
ATOM 793 C CA . GLN A 1 101 ? -15.048 7.107 13.979 1.00 88.38 101 GLN A CA 1
ATOM 794 C C . GLN A 1 101 ? -14.168 7.806 15.029 1.00 88.38 101 GLN A C 1
ATOM 796 O O . GLN A 1 101 ? -14.247 9.023 15.174 1.00 88.38 101 GLN A O 1
ATOM 801 N N . GLN A 1 102 ? -13.337 7.049 15.743 1.00 90.56 102 GLN A N 1
ATOM 802 C CA . GLN A 1 102 ? -12.412 7.526 16.768 1.00 90.56 102 GLN A CA 1
ATOM 803 C C . GLN A 1 102 ? -11.085 8.018 16.166 1.00 90.56 102 GLN A C 1
ATOM 805 O O . GLN A 1 102 ? -10.306 8.668 16.857 1.00 90.56 102 GLN A O 1
ATOM 810 N N . GLY A 1 103 ? -10.856 7.775 14.871 1.00 88.88 103 GLY A N 1
ATOM 811 C CA . GLY A 1 103 ? -9.622 8.138 14.176 1.00 88.88 103 GLY A CA 1
ATOM 812 C C . GLY A 1 103 ? -8.568 7.031 14.162 1.00 88.88 103 GLY A C 1
ATOM 813 O O . GLY A 1 103 ? -7.478 7.254 13.636 1.00 88.88 103 GLY A O 1
ATOM 814 N N . ASP A 1 104 ? -8.891 5.842 14.670 1.00 92.12 104 ASP A N 1
ATOM 815 C CA . ASP A 1 104 ? -7.971 4.710 14.717 1.00 92.12 104 ASP A CA 1
ATOM 816 C C . ASP A 1 104 ? -8.031 3.885 13.429 1.00 92.12 104 ASP A C 1
ATOM 818 O O . ASP A 1 104 ? -9.086 3.727 12.810 1.00 92.12 104 ASP A O 1
ATOM 822 N N . LEU A 1 105 ? -6.884 3.325 13.040 1.00 94.19 105 LEU A N 1
ATOM 823 C CA . LEU A 1 105 ? -6.793 2.366 11.941 1.00 94.19 105 LEU A CA 1
ATOM 824 C C . LEU A 1 105 ? -7.237 0.981 12.423 1.00 94.19 105 LEU A C 1
ATOM 826 O O . LEU A 1 105 ? -6.601 0.408 13.306 1.00 94.19 105 LEU A O 1
ATOM 830 N N . GLU A 1 106 ? -8.282 0.433 11.809 1.00 95.25 106 GLU A N 1
ATOM 831 C CA . GLU A 1 106 ? -8.832 -0.890 12.115 1.00 95.25 106 GLU A CA 1
ATOM 832 C C . GLU A 1 106 ? -8.787 -1.820 10.893 1.00 95.25 106 GLU A C 1
ATOM 834 O O . GLU A 1 106 ? -8.990 -1.387 9.754 1.00 95.25 106 GLU A O 1
ATOM 839 N N . VAL A 1 107 ? -8.551 -3.114 11.132 1.00 96.06 107 VAL A N 1
ATOM 840 C CA . VAL A 1 107 ? -8.717 -4.173 10.126 1.00 96.06 107 VAL A CA 1
ATOM 841 C C . VAL A 1 107 ? -10.191 -4.559 10.062 1.00 96.06 107 VAL A C 1
ATOM 843 O O . VAL A 1 107 ? -10.791 -4.894 11.080 1.00 96.06 107 VAL A O 1
ATOM 846 N N . VAL A 1 108 ? -10.767 -4.552 8.861 1.00 94.69 108 VAL A N 1
ATOM 847 C CA . VAL A 1 108 ? -12.183 -4.897 8.625 1.00 94.69 108 VAL A CA 1
ATOM 848 C C . VAL A 1 108 ? -12.379 -6.180 7.832 1.00 94.69 108 VAL A C 1
ATOM 850 O O . VAL A 1 108 ? -13.509 -6.632 7.665 1.00 94.69 108 VAL A O 1
ATOM 853 N N . GLY A 1 109 ? -11.296 -6.773 7.338 1.00 92.94 109 GLY A N 1
ATOM 854 C CA . GLY A 1 109 ? -11.356 -8.049 6.646 1.00 92.94 109 GLY A CA 1
ATOM 855 C C . GLY A 1 109 ? -10.024 -8.467 6.047 1.00 92.94 109 GLY A C 1
ATOM 856 O O . GLY A 1 109 ? -9.068 -7.692 5.989 1.00 92.94 109 GLY A O 1
ATOM 857 N N . GLN A 1 110 ? -9.997 -9.707 5.579 1.00 92.31 110 GLN A N 1
ATOM 858 C CA . GLN A 1 110 ? -8.939 -10.263 4.749 1.00 92.31 110 GLN A CA 1
ATOM 859 C C . GLN A 1 110 ? -9.581 -10.818 3.480 1.00 92.31 110 GLN A C 1
ATOM 861 O O . GLN A 1 110 ? -10.700 -11.329 3.524 1.00 92.31 110 GLN A O 1
ATOM 866 N N . ILE A 1 111 ? -8.890 -10.680 2.358 1.00 87.94 111 ILE A N 1
ATOM 867 C CA . ILE A 1 111 ? -9.290 -11.240 1.072 1.00 87.94 111 ILE A CA 1
ATOM 868 C C . ILE A 1 111 ? -8.305 -12.358 0.763 1.00 87.94 111 ILE A C 1
ATOM 870 O O . ILE A 1 111 ? -7.098 -12.119 0.762 1.00 87.94 111 ILE A O 1
ATOM 874 N N . GLN A 1 112 ? -8.836 -13.550 0.518 1.00 82.19 112 GLN A N 1
ATOM 875 C CA . GLN A 1 112 ? -8.102 -14.699 -0.003 1.00 82.19 112 GLN A CA 1
ATOM 876 C C . GLN A 1 112 ? -8.526 -14.911 -1.459 1.00 82.19 112 GLN A C 1
ATOM 878 O O . GLN A 1 112 ? -9.677 -14.628 -1.807 1.00 82.19 112 GLN A O 1
ATOM 883 N N . ASP A 1 113 ? -7.589 -15.345 -2.298 1.00 61.28 113 ASP A N 1
ATOM 884 C CA . ASP A 1 113 ? -7.832 -15.634 -3.718 1.00 61.28 113 ASP A CA 1
ATOM 885 C C . ASP A 1 113 ? -8.433 -17.029 -3.956 1.00 61.28 113 ASP A C 1
ATOM 887 O O . ASP A 1 113 ? -8.109 -17.952 -3.172 1.00 61.28 113 ASP A O 1
#